Protein AF-A0A1Q6A6M7-F1 (afdb_monomer_lite)

Structure (mmCIF, N/CA/C/O backbone):
data_AF-A0A1Q6A6M7-F1
#
_entry.id   AF-A0A1Q6A6M7-F1
#
loop_
_atom_site.group_PDB
_atom_site.id
_atom_site.type_symbol
_atom_site.label_atom_id
_atom_site.label_alt_id
_atom_site.label_comp_id
_atom_site.label_asym_id
_atom_site.label_entity_id
_atom_site.label_seq_id
_atom_site.pdbx_PDB_ins_code
_atom_site.Cartn_x
_atom_site.Cartn_y
_atom_site.Cartn_z
_atom_site.occupancy
_atom_site.B_iso_or_equiv
_atom_site.auth_seq_id
_atom_site.auth_comp_id
_atom_site.auth_asym_id
_atom_site.auth_atom_id
_atom_site.pdbx_PDB_model_num
ATOM 1 N N . MET A 1 1 ? -4.239 9.695 -12.038 1.00 74.62 1 MET A N 1
ATOM 2 C CA . MET A 1 1 ? -4.486 8.823 -10.875 1.00 74.62 1 MET A CA 1
ATOM 3 C C . MET A 1 1 ? -3.591 9.296 -9.741 1.00 74.62 1 MET A C 1
ATOM 5 O O . MET A 1 1 ? -2.495 9.759 -10.038 1.00 74.62 1 MET A O 1
ATOM 9 N N . GLU A 1 2 ? -4.068 9.301 -8.498 1.00 89.81 2 GLU A N 1
ATOM 10 C CA . GLU A 1 2 ? -3.323 9.890 -7.377 1.00 89.81 2 GLU A CA 1
ATOM 11 C C . GLU A 1 2 ? -2.083 9.051 -7.018 1.00 89.81 2 GLU A C 1
ATOM 13 O O . GLU A 1 2 ? -2.087 7.821 -7.148 1.00 89.81 2 GLU A O 1
ATOM 18 N N . LYS A 1 3 ? -0.997 9.721 -6.612 1.00 95.06 3 LYS A N 1
ATOM 19 C CA . LYS A 1 3 ? 0.236 9.050 -6.185 1.00 95.06 3 LYS A CA 1
ATOM 20 C C . LYS A 1 3 ? 0.029 8.345 -4.850 1.00 95.06 3 LYS A C 1
ATOM 22 O O . LYS A 1 3 ? -0.650 8.872 -3.967 1.00 95.06 3 LYS A O 1
ATOM 27 N N . LEU A 1 4 ? 0.684 7.197 -4.671 1.00 95.25 4 LEU A N 1
ATOM 28 C CA . LEU A 1 4 ? 0.604 6.429 -3.427 1.00 95.25 4 LEU A CA 1
ATOM 29 C C . LEU A 1 4 ? 0.994 7.279 -2.207 1.00 95.25 4 LEU A C 1
ATOM 31 O O . LEU A 1 4 ? 0.305 7.260 -1.190 1.00 95.25 4 LEU A O 1
ATOM 35 N N . ASN A 1 5 ? 2.081 8.050 -2.297 1.00 94.12 5 ASN A N 1
ATOM 36 C CA . ASN A 1 5 ? 2.562 8.850 -1.171 1.00 94.12 5 ASN A CA 1
ATOM 37 C C . ASN A 1 5 ? 1.570 9.946 -0.753 1.00 94.12 5 ASN A C 1
ATOM 39 O O . ASN A 1 5 ? 1.378 10.148 0.442 1.00 94.12 5 ASN A O 1
ATOM 43 N N . THR A 1 6 ? 0.916 10.605 -1.713 1.00 94.50 6 THR A N 1
ATOM 44 C CA . THR A 1 6 ? -0.088 11.639 -1.435 1.00 94.50 6 THR A CA 1
ATOM 45 C C . THR A 1 6 ? -1.264 11.057 -0.658 1.00 94.50 6 THR A C 1
ATOM 47 O O . THR A 1 6 ? -1.695 11.645 0.328 1.00 94.50 6 THR A O 1
ATOM 50 N N . VAL A 1 7 ? -1.718 9.858 -1.025 1.00 94.31 7 VAL A N 1
ATOM 51 C CA . VAL A 1 7 ? -2.833 9.176 -0.349 1.00 94.31 7 VAL A CA 1
ATOM 52 C C . VAL A 1 7 ? -2.454 8.747 1.066 1.00 94.31 7 VAL A C 1
ATOM 54 O O . VAL A 1 7 ? -3.219 8.949 2.009 1.00 94.31 7 VAL A O 1
ATOM 57 N N . LEU A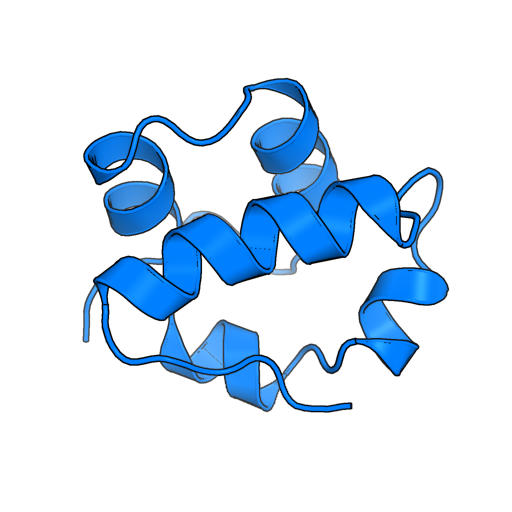 1 8 ? -1.247 8.204 1.238 1.00 94.81 8 LEU A N 1
ATOM 58 C CA . LEU A 1 8 ? -0.733 7.829 2.555 1.00 94.81 8 LEU A CA 1
ATOM 59 C C . LEU A 1 8 ? -0.616 9.043 3.488 1.00 94.81 8 LEU A C 1
ATOM 61 O O . LEU A 1 8 ? -0.961 8.943 4.663 1.00 94.81 8 LEU A O 1
ATOM 65 N N . GLU A 1 9 ? -0.157 10.187 2.977 1.00 93.25 9 GLU A N 1
ATOM 66 C CA . GLU A 1 9 ? -0.062 11.439 3.738 1.00 93.25 9 GLU A CA 1
ATOM 67 C C . GLU A 1 9 ? -1.448 12.003 4.072 1.00 93.25 9 GLU A C 1
ATOM 69 O O . GLU A 1 9 ? -1.717 12.319 5.233 1.00 93.25 9 GLU A O 1
ATOM 74 N N . LYS A 1 10 ? -2.351 12.051 3.085 1.00 94.94 10 LYS A N 1
ATOM 75 C CA . LYS A 1 10 ? -3.741 12.516 3.219 1.00 94.94 10 LYS A CA 1
ATOM 76 C C . LYS A 1 10 ? -4.498 11.782 4.328 1.00 94.94 10 LYS A C 1
ATOM 78 O O . LYS A 1 10 ? -5.230 12.413 5.085 1.00 94.94 10 LYS A O 1
ATOM 83 N N . HIS A 1 11 ? -4.294 10.470 4.459 1.00 94.25 11 HIS A N 1
ATOM 84 C CA . HIS A 1 11 ? -4.979 9.630 5.452 1.00 94.25 11 HIS A CA 1
ATOM 85 C C . HIS A 1 11 ? -4.190 9.368 6.733 1.00 94.25 11 HIS A C 1
ATOM 87 O O . HIS A 1 11 ? -4.643 8.586 7.573 1.00 94.25 11 HIS A O 1
ATOM 93 N N . GLY A 1 12 ? -3.033 10.014 6.902 1.00 92.38 12 GLY A N 1
ATOM 94 C CA . GLY A 1 12 ? -2.227 9.901 8.115 1.00 92.38 12 GLY A CA 1
ATOM 95 C C . GLY A 1 12 ? -1.672 8.496 8.348 1.00 92.38 12 GLY A C 1
ATOM 96 O O . GLY A 1 12 ? -1.669 8.014 9.482 1.00 92.38 12 GLY A O 1
ATOM 97 N N . ALA A 1 13 ? -1.218 7.822 7.288 1.00 93.25 13 ALA A N 1
ATOM 98 C CA . ALA A 1 13 ? -0.622 6.497 7.393 1.00 93.25 13 ALA A CA 1
ATOM 99 C C . ALA A 1 13 ? 0.575 6.500 8.358 1.00 93.25 13 ALA A C 1
ATOM 101 O O . ALA A 1 13 ? 1.395 7.421 8.384 1.00 93.25 13 ALA A O 1
ATOM 102 N N . GLU A 1 14 ? 0.707 5.433 9.148 1.00 93.25 14 GLU A N 1
ATOM 103 C CA . GLU A 1 14 ? 1.788 5.336 10.125 1.00 93.25 14 GLU A CA 1
ATOM 104 C C . GLU A 1 14 ? 3.159 5.428 9.453 1.00 93.25 14 GLU A C 1
ATOM 106 O O . GLU A 1 14 ? 3.463 4.694 8.511 1.00 93.25 14 GLU A O 1
ATOM 111 N N . TRP A 1 15 ? 4.041 6.253 10.021 1.00 92.56 15 TRP A N 1
ATOM 112 C CA . TRP A 1 15 ? 5.400 6.453 9.512 1.00 92.56 15 TRP A CA 1
ATOM 113 C C . TRP A 1 15 ? 6.157 5.139 9.268 1.00 92.56 15 TRP A C 1
ATOM 115 O O . TRP A 1 15 ? 6.868 4.989 8.277 1.00 92.56 15 TRP A O 1
ATOM 125 N N . LYS A 1 16 ? 5.955 4.143 10.139 1.00 91.88 16 LYS A N 1
ATOM 126 C CA . LYS A 1 16 ? 6.573 2.819 10.004 1.00 91.88 16 LYS A CA 1
ATOM 127 C C . LYS A 1 16 ? 6.106 2.074 8.745 1.00 91.88 16 LYS A C 1
ATOM 129 O O . LYS A 1 16 ? 6.910 1.380 8.132 1.00 91.88 16 LYS A O 1
ATOM 134 N N . ILE A 1 17 ? 4.838 2.218 8.352 1.00 92.25 17 ILE A N 1
ATOM 135 C CA . ILE A 1 17 ? 4.299 1.636 7.112 1.00 92.25 17 ILE A CA 1
ATOM 136 C C . ILE A 1 17 ? 4.921 2.338 5.913 1.00 92.25 17 ILE A C 1
ATOM 138 O O . ILE A 1 17 ? 5.450 1.666 5.035 1.00 92.25 17 ILE A O 1
ATOM 142 N N . ILE A 1 18 ? 4.955 3.673 5.929 1.00 94.06 18 ILE A N 1
ATOM 143 C CA . ILE A 1 18 ? 5.591 4.478 4.878 1.00 94.06 18 ILE A CA 1
ATOM 144 C C . ILE A 1 18 ? 7.057 4.063 4.687 1.00 94.06 18 ILE A C 1
ATOM 146 O O . ILE A 1 18 ? 7.507 3.883 3.559 1.00 94.06 18 ILE A O 1
ATOM 150 N N . MET A 1 19 ? 7.805 3.856 5.775 1.00 93.56 19 MET A N 1
ATOM 151 C CA . MET A 1 19 ? 9.184 3.365 5.697 1.00 93.56 19 MET A CA 1
ATOM 152 C C . MET A 1 19 ? 9.295 1.985 5.052 1.00 93.56 19 MET A C 1
ATOM 154 O O . MET A 1 19 ? 10.213 1.751 4.270 1.00 93.56 19 MET A O 1
ATOM 158 N N . PHE A 1 20 ? 8.399 1.059 5.392 1.00 9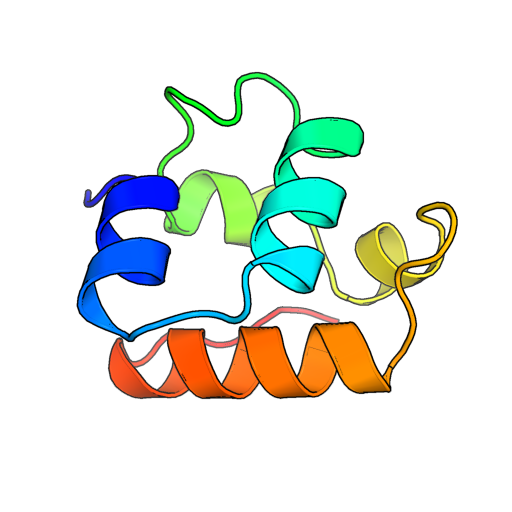3.19 20 PHE A N 1
ATOM 159 C CA . PHE A 1 20 ? 8.430 -0.268 4.793 1.00 93.19 20 PHE A CA 1
ATOM 160 C C . PHE A 1 20 ? 8.066 -0.240 3.313 1.00 93.19 20 PHE A C 1
ATOM 162 O O . PHE A 1 20 ? 8.713 -0.935 2.536 1.00 93.19 20 PHE A O 1
ATOM 169 N N . LEU A 1 21 ? 7.103 0.591 2.915 1.00 94.44 21 LEU A N 1
ATOM 170 C CA . LEU A 1 21 ? 6.769 0.789 1.507 1.00 94.44 21 LEU A CA 1
ATOM 171 C C . LEU A 1 21 ? 7.962 1.374 0.749 1.00 94.44 21 LEU A C 1
ATOM 173 O O . LEU A 1 21 ? 8.397 0.783 -0.228 1.00 94.44 21 LEU A O 1
ATOM 177 N N . LYS A 1 22 ? 8.600 2.432 1.263 1.00 94.38 22 LYS A N 1
ATOM 178 C CA . LYS A 1 22 ? 9.830 2.996 0.673 1.00 94.38 22 LYS A CA 1
ATOM 179 C C . LYS A 1 22 ? 10.958 1.977 0.488 1.00 94.38 22 LYS A C 1
ATOM 181 O O . LYS A 1 22 ? 11.775 2.139 -0.406 1.00 94.38 22 LYS A O 1
ATOM 186 N N . ALA A 1 23 ? 11.035 0.969 1.355 1.00 93.50 23 ALA A N 1
ATOM 187 C CA . ALA A 1 23 ? 12.091 -0.037 1.314 1.00 93.50 23 ALA A CA 1
ATOM 188 C C . ALA A 1 23 ? 11.815 -1.201 0.348 1.00 93.50 23 ALA A C 1
ATOM 190 O O . ALA A 1 23 ? 12.753 -1.928 0.031 1.00 93.50 23 ALA A O 1
ATOM 191 N N . ASN A 1 24 ? 10.561 -1.424 -0.059 1.00 93.94 24 ASN A N 1
ATOM 192 C CA . ASN A 1 24 ? 10.173 -2.600 -0.851 1.00 93.94 24 ASN A CA 1
ATOM 193 C C . ASN A 1 24 ? 9.431 -2.263 -2.154 1.00 93.94 24 ASN A C 1
ATOM 195 O O . ASN A 1 24 ? 9.249 -3.152 -2.980 1.00 93.94 24 ASN A O 1
ATOM 199 N N . VAL A 1 25 ? 8.978 -1.020 -2.321 1.00 94.31 25 VAL A N 1
ATOM 200 C CA . VAL A 1 25 ? 8.264 -0.549 -3.509 1.00 94.31 25 VAL A CA 1
ATOM 201 C C . VAL A 1 25 ? 9.242 0.126 -4.448 1.00 94.31 25 VAL A C 1
ATOM 203 O O . VAL A 1 25 ? 9.892 1.112 -4.087 1.00 94.31 25 V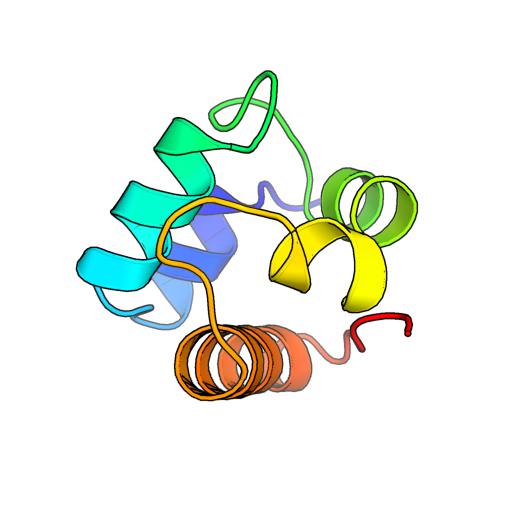AL A O 1
ATOM 206 N N . ASP A 1 26 ? 9.296 -0.380 -5.670 1.00 91.31 26 ASP A N 1
ATOM 207 C CA . ASP A 1 26 ? 10.081 0.217 -6.736 1.00 91.31 26 ASP A CA 1
ATOM 208 C C . ASP A 1 26 ? 9.455 1.558 -7.132 1.00 91.31 26 ASP A C 1
ATOM 210 O O . ASP A 1 26 ? 8.236 1.691 -7.225 1.00 91.31 26 ASP A O 1
ATOM 214 N N . ASN A 1 27 ? 10.288 2.581 -7.336 1.00 93.31 27 ASN A N 1
ATOM 21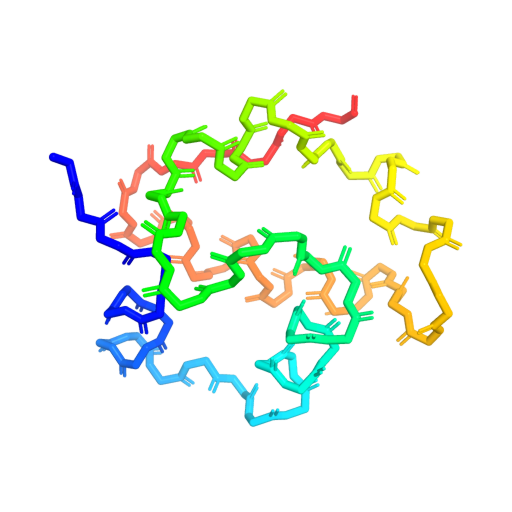5 C CA . ASN A 1 27 ? 9.841 3.930 -7.704 1.00 93.31 27 ASN A CA 1
ATOM 216 C C . ASN A 1 27 ? 8.754 4.514 -6.775 1.00 93.31 27 ASN A C 1
ATOM 218 O O . ASN A 1 27 ? 7.866 5.235 -7.227 1.00 93.31 27 ASN A O 1
ATOM 222 N N . TYR A 1 28 ? 8.841 4.261 -5.462 1.00 94.56 28 TYR A N 1
ATOM 223 C CA . TYR A 1 28 ? 7.871 4.722 -4.451 1.00 94.56 28 TYR A CA 1
ATOM 224 C C . TYR A 1 28 ? 7.408 6.191 -4.599 1.00 94.56 28 TYR A C 1
ATOM 226 O O . TYR A 1 28 ? 6.259 6.516 -4.313 1.00 94.56 28 TYR A O 1
ATOM 234 N N . HIS A 1 29 ? 8.294 7.102 -5.015 1.00 92.81 29 HIS A N 1
ATOM 235 C CA . HIS A 1 29 ? 7.985 8.534 -5.151 1.00 92.81 29 HIS A CA 1
ATOM 236 C C . HIS A 1 29 ? 7.135 8.888 -6.385 1.00 92.81 29 HIS A C 1
ATOM 238 O O . HIS A 1 29 ? 6.617 10.007 -6.503 1.00 92.81 29 HIS A O 1
ATOM 244 N N . GLU A 1 30 ? 7.012 7.954 -7.320 1.00 95.00 30 GLU A N 1
ATOM 245 C CA . GLU A 1 30 ? 6.368 8.160 -8.613 1.00 95.00 30 GLU A CA 1
ATOM 246 C C . GLU A 1 30 ? 5.170 7.239 -8.823 1.00 95.00 30 GLU A C 1
ATOM 248 O O . GLU A 1 30 ? 4.228 7.663 -9.488 1.00 95.00 30 GLU A O 1
ATOM 253 N N . ILE A 1 31 ? 5.166 6.058 -8.195 1.00 96.62 31 ILE A N 1
ATOM 254 C CA . ILE A 1 31 ? 4.098 5.069 -8.336 1.00 96.62 31 ILE A CA 1
ATOM 255 C C . ILE A 1 31 ? 2.726 5.626 -7.928 1.00 96.62 31 ILE A C 1
ATOM 257 O O . ILE A 1 31 ? 2.542 6.261 -6.878 1.00 96.62 31 ILE A O 1
ATOM 261 N N . THR A 1 32 ? 1.735 5.377 -8.775 1.00 95.56 32 THR A N 1
ATOM 262 C CA . THR A 1 32 ? 0.330 5.676 -8.494 1.00 95.56 32 THR A CA 1
ATOM 263 C C . THR A 1 32 ? -0.314 4.589 -7.643 1.00 95.56 32 THR A C 1
ATOM 265 O O . THR A 1 32 ? 0.207 3.482 -7.503 1.00 95.56 32 THR A O 1
ATOM 268 N N . MET A 1 33 ? -1.468 4.894 -7.046 1.00 92.75 33 MET A N 1
ATOM 269 C CA . MET A 1 33 ? -2.168 3.916 -6.214 1.00 92.75 33 MET A CA 1
ATOM 270 C C . MET A 1 33 ? -2.588 2.657 -6.990 1.00 92.75 33 MET A C 1
ATOM 272 O O . MET A 1 33 ? -2.366 1.561 -6.481 1.00 92.75 33 MET A O 1
ATOM 276 N N . ALA A 1 34 ? -3.144 2.768 -8.207 1.00 91.75 34 ALA A N 1
ATOM 277 C CA . ALA A 1 34 ? -3.530 1.550 -8.932 1.00 91.75 34 ALA A CA 1
ATOM 278 C C . ALA A 1 34 ? -2.321 0.768 -9.437 1.00 91.75 34 ALA A C 1
ATOM 280 O O . ALA A 1 34 ? -2.335 -0.447 -9.322 1.00 91.75 34 ALA A O 1
ATOM 281 N N . GLU A 1 35 ? -1.248 1.425 -9.897 1.00 94.38 35 GLU A N 1
ATOM 282 C CA . GLU A 1 35 ? -0.011 0.707 -10.249 1.00 94.38 35 GLU A CA 1
ATOM 283 C C . GLU A 1 35 ? 0.526 -0.087 -9.055 1.00 94.38 35 GLU A C 1
ATOM 285 O O . GLU A 1 35 ? 0.972 -1.223 -9.213 1.00 94.38 35 GLU A O 1
ATOM 290 N N . PHE A 1 36 ? 0.454 0.485 -7.849 1.00 95.06 36 PHE A N 1
ATOM 291 C CA . PHE A 1 36 ? 0.825 -0.218 -6.628 1.00 95.06 36 PHE A CA 1
ATOM 292 C C . PHE A 1 36 ? -0.069 -1.440 -6.376 1.00 95.06 36 PHE A C 1
ATOM 294 O O . PHE A 1 36 ? 0.450 -2.523 -6.111 1.00 95.06 36 PHE A O 1
ATOM 301 N N . ILE A 1 37 ? -1.392 -1.285 -6.468 1.00 92.56 37 ILE A N 1
ATOM 302 C CA . ILE A 1 37 ? -2.358 -2.372 -6.235 1.00 92.56 37 ILE A CA 1
ATOM 303 C C . ILE A 1 37 ? -2.202 -3.493 -7.275 1.00 92.56 37 ILE A C 1
ATOM 305 O O . ILE A 1 37 ? -2.234 -4.668 -6.909 1.00 92.56 37 ILE A O 1
ATOM 309 N N . ASP A 1 38 ? -1.960 -3.138 -8.537 1.00 92.94 38 ASP A N 1
ATOM 310 C CA . ASP A 1 38 ? -1.729 -4.086 -9.631 1.00 92.94 38 ASP A CA 1
ATOM 311 C C . ASP A 1 38 ? -0.398 -4.838 -9.472 1.00 92.94 38 ASP A C 1
ATOM 313 O O . ASP A 1 38 ? -0.293 -6.017 -9.815 1.00 92.94 38 ASP A O 1
ATOM 317 N N . SER A 1 39 ? 0.630 -4.175 -8.932 1.00 93.75 39 SER A N 1
ATOM 318 C CA . SER A 1 39 ? 1.985 -4.737 -8.825 1.00 93.75 39 SER A CA 1
ATOM 319 C C . SER A 1 39 ? 2.210 -5.549 -7.547 1.00 93.75 39 SER A C 1
ATOM 321 O O . SER A 1 39 ? 3.019 -6.482 -7.528 1.00 93.75 39 SER A O 1
ATOM 323 N N . TYR A 1 40 ? 1.523 -5.203 -6.456 1.00 93.94 40 TYR A N 1
ATOM 324 C CA . TYR A 1 40 ? 1.817 -5.726 -5.124 1.00 93.94 40 TYR A CA 1
ATOM 325 C C . TYR A 1 40 ? 0.572 -6.303 -4.453 1.00 93.94 40 TYR A C 1
ATOM 327 O O . TYR A 1 40 ? -0.145 -5.628 -3.721 1.00 93.94 40 TYR A O 1
ATOM 335 N N . SER A 1 41 ? 0.363 -7.608 -4.630 1.00 94.56 41 SER A N 1
ATOM 336 C CA . SER A 1 41 ? -0.655 -8.345 -3.878 1.00 94.56 41 SER A CA 1
ATOM 337 C C . SER A 1 41 ? -0.269 -8.507 -2.399 1.00 94.56 41 SER A C 1
ATOM 339 O O . SER A 1 41 ? 0.910 -8.430 -2.032 1.00 94.56 41 SER A O 1
ATOM 341 N N . VAL A 1 42 ? -1.241 -8.795 -1.529 1.00 94.38 42 VAL A N 1
ATOM 342 C CA . VAL A 1 42 ? -1.023 -9.125 -0.108 1.00 94.38 42 VAL A CA 1
ATOM 343 C C . VAL A 1 42 ? 0.013 -10.236 0.027 1.00 94.38 42 VAL A C 1
ATOM 345 O O . VAL A 1 42 ? 0.910 -10.150 0.866 1.00 94.38 42 VAL A O 1
ATOM 348 N N . ARG A 1 43 ? -0.055 -11.267 -0.822 1.00 94.38 43 ARG A N 1
ATOM 349 C CA . ARG A 1 43 ? 0.923 -12.357 -0.837 1.00 94.38 43 ARG A CA 1
ATOM 350 C C . ARG A 1 43 ? 2.339 -11.882 -1.154 1.00 94.38 43 ARG A C 1
ATOM 352 O O . ARG A 1 43 ? 3.284 -12.374 -0.533 1.00 94.38 43 ARG A O 1
ATOM 359 N N . THR A 1 44 ? 2.499 -10.956 -2.097 1.00 93.69 44 THR A N 1
ATOM 360 C CA . THR A 1 44 ? 3.798 -10.339 -2.405 1.00 93.69 44 THR A CA 1
ATOM 361 C C . THR A 1 44 ? 4.294 -9.526 -1.215 1.00 93.69 44 THR A C 1
ATOM 363 O O . THR A 1 44 ? 5.422 -9.721 -0.764 1.00 93.69 44 THR A O 1
ATOM 366 N N . MET A 1 45 ? 3.423 -8.702 -0.634 1.00 94.88 45 MET A N 1
ATOM 367 C CA . MET A 1 45 ? 3.738 -7.868 0.522 1.00 94.88 45 MET A CA 1
ATOM 368 C C . MET A 1 45 ? 4.145 -8.677 1.761 1.00 94.88 45 MET A C 1
ATOM 370 O O . MET A 1 45 ? 5.061 -8.286 2.475 1.00 94.88 45 MET A O 1
ATOM 374 N N . LEU A 1 46 ? 3.533 -9.840 2.007 1.00 94.38 46 LEU A N 1
ATOM 375 C CA . LEU A 1 46 ? 3.898 -10.726 3.124 1.00 94.38 46 LEU A CA 1
ATOM 376 C C . LEU A 1 46 ? 5.303 -11.330 3.003 1.00 94.38 46 LEU A C 1
ATOM 378 O O . LEU A 1 46 ? 5.850 -11.816 3.993 1.00 94.38 46 LEU A O 1
ATOM 382 N N . ARG A 1 47 ? 5.895 -11.326 1.803 1.00 94.25 47 ARG A N 1
ATOM 383 C CA . ARG A 1 47 ? 7.283 -11.762 1.591 1.00 94.25 47 ARG A CA 1
ATOM 384 C C . ARG A 1 47 ? 8.290 -10.658 1.900 1.00 94.25 47 ARG A C 1
ATOM 386 O O . ARG A 1 47 ? 9.483 -10.942 2.007 1.00 94.25 47 ARG A O 1
ATOM 393 N N . TRP A 1 48 ? 7.841 -9.414 2.049 1.00 94.50 48 TRP A N 1
ATOM 394 C CA . TRP A 1 48 ? 8.717 -8.298 2.358 1.00 94.50 48 TRP A CA 1
ATOM 395 C C . TRP A 1 48 ? 9.246 -8.369 3.781 1.00 94.5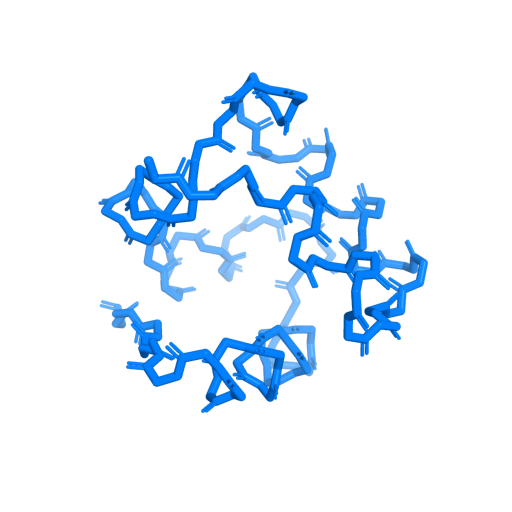0 48 TRP A C 1
ATOM 397 O O . TRP A 1 48 ? 8.569 -8.734 4.748 1.00 94.50 48 TRP A O 1
ATOM 407 N N . ARG A 1 49 ? 10.501 -7.956 3.935 1.00 86.44 49 ARG A N 1
ATOM 408 C CA . ARG A 1 49 ? 11.164 -7.973 5.233 1.00 86.44 49 ARG A CA 1
ATOM 409 C C . ARG A 1 49 ? 10.451 -7.010 6.186 1.00 86.44 49 ARG A C 1
ATOM 411 O O . ARG A 1 49 ? 10.414 -5.810 5.945 1.00 86.44 49 ARG A O 1
ATOM 418 N N . LYS A 1 50 ? 9.972 -7.537 7.322 1.00 83.25 50 LYS A N 1
ATOM 419 C CA . LYS A 1 50 ? 9.269 -6.793 8.392 1.00 83.25 50 LYS A CA 1
ATOM 420 C C . LYS A 1 50 ? 7.893 -6.225 7.995 1.00 83.25 50 LYS A C 1
ATOM 422 O O . LYS A 1 50 ? 7.358 -5.417 8.751 1.00 83.25 50 LYS A O 1
ATOM 427 N N . PHE A 1 51 ? 7.293 -6.685 6.895 1.00 90.12 51 PHE A N 1
ATOM 428 C CA . PHE A 1 51 ? 5.925 -6.332 6.512 1.00 90.12 51 PHE A CA 1
ATOM 429 C C . PHE A 1 51 ? 4.988 -7.517 6.771 1.00 90.12 51 PHE A C 1
ATOM 431 O O . PHE A 1 51 ? 4.971 -8.499 6.039 1.00 90.12 51 PHE A O 1
ATOM 438 N N . GLY A 1 52 ? 4.263 -7.470 7.889 1.00 92.06 52 GLY A N 1
ATOM 439 C CA . GLY A 1 52 ? 3.372 -8.557 8.309 1.00 92.06 52 GLY A CA 1
ATOM 440 C C . GLY A 1 52 ? 1.896 -8.198 8.174 1.00 92.06 52 GLY A C 1
ATOM 441 O O . GLY A 1 52 ? 1.552 -7.055 7.879 1.00 92.06 52 GLY A O 1
ATOM 442 N N . TYR A 1 53 ? 1.018 -9.147 8.509 1.00 93.31 53 TYR A N 1
ATOM 443 C CA . TYR A 1 53 ? -0.441 -8.967 8.473 1.00 93.31 53 TYR A CA 1
ATOM 444 C C . TYR A 1 53 ? -0.928 -7.692 9.171 1.00 93.31 53 TYR A C 1
ATOM 446 O O . TYR A 1 53 ? -1.798 -7.005 8.653 1.00 93.31 53 TYR A O 1
ATOM 454 N N . LYS A 1 54 ? -0.324 -7.315 10.306 1.00 93.00 54 LYS A N 1
ATOM 455 C CA . LYS A 1 54 ? -0.670 -6.068 11.008 1.00 93.00 54 LYS A CA 1
ATOM 456 C C . LYS A 1 54 ? -0.363 -4.812 10.181 1.00 93.00 54 LYS A C 1
ATOM 458 O O . LYS A 1 54 ? -1.111 -3.849 10.255 1.00 93.00 54 LYS A O 1
ATOM 463 N N . SER A 1 55 ? 0.735 -4.802 9.426 1.00 93.56 55 SER A N 1
ATOM 464 C CA . SER A 1 55 ? 1.079 -3.689 8.529 1.00 93.56 55 SER A CA 1
ATOM 465 C C . SER A 1 55 ? 0.151 -3.645 7.319 1.00 93.56 55 SER A C 1
ATOM 467 O O . SER A 1 55 ? -0.271 -2.564 6.931 1.00 93.56 55 SER A O 1
ATOM 469 N N . ILE A 1 56 ? -0.203 -4.813 6.779 1.00 94.50 56 ILE A N 1
ATOM 470 C CA . ILE A 1 56 ? -1.139 -4.941 5.657 1.00 94.50 56 ILE A CA 1
ATOM 471 C C . ILE A 1 56 ? -2.540 -4.481 6.056 1.00 94.50 56 ILE A C 1
ATOM 473 O O . ILE A 1 56 ? -3.132 -3.705 5.326 1.00 94.50 56 ILE A O 1
ATOM 477 N N . SER A 1 57 ? -3.038 -4.878 7.231 1.00 94.06 57 SER A N 1
ATOM 478 C CA . SER A 1 57 ? -4.343 -4.435 7.745 1.00 94.06 57 SER A CA 1
ATOM 479 C C . SER A 1 57 ? -4.425 -2.914 7.832 1.00 94.06 57 SER A C 1
ATOM 481 O O . SER A 1 57 ? -5.373 -2.316 7.349 1.00 94.06 57 SER A O 1
ATOM 483 N N . LYS A 1 58 ? -3.391 -2.272 8.380 1.00 93.44 58 LYS A N 1
ATOM 484 C CA . LYS A 1 58 ? -3.336 -0.809 8.481 1.00 93.44 58 LYS A CA 1
ATOM 485 C C . LYS A 1 58 ? -3.213 -0.117 7.124 1.00 93.44 58 LYS A C 1
ATOM 487 O O . LYS A 1 58 ? -3.684 1.001 6.967 1.00 93.44 58 LYS A O 1
ATOM 492 N N . LEU A 1 59 ? -2.545 -0.749 6.157 1.00 94.56 59 LEU A N 1
ATOM 493 C CA . LEU A 1 59 ? -2.508 -0.249 4.784 1.00 94.56 59 LEU A CA 1
ATOM 494 C C . LEU A 1 59 ? -3.883 -0.386 4.115 1.00 94.56 59 LEU A C 1
ATOM 496 O O . LEU A 1 59 ? -4.325 0.555 3.466 1.00 94.56 59 LEU A O 1
ATOM 500 N N . ALA A 1 60 ? -4.571 -1.512 4.322 1.00 93.31 60 ALA A N 1
ATOM 501 C CA . ALA A 1 60 ? -5.931 -1.736 3.839 1.00 93.31 60 ALA A CA 1
ATOM 502 C C . ALA A 1 60 ? -6.898 -0.688 4.404 1.00 93.31 60 ALA A C 1
ATOM 504 O O . ALA A 1 60 ? -7.602 -0.061 3.633 1.00 93.31 60 ALA A O 1
ATOM 505 N N . GLU A 1 61 ? -6.825 -0.378 5.703 1.00 93.88 61 GLU A N 1
ATOM 506 C CA . GLU A 1 61 ? -7.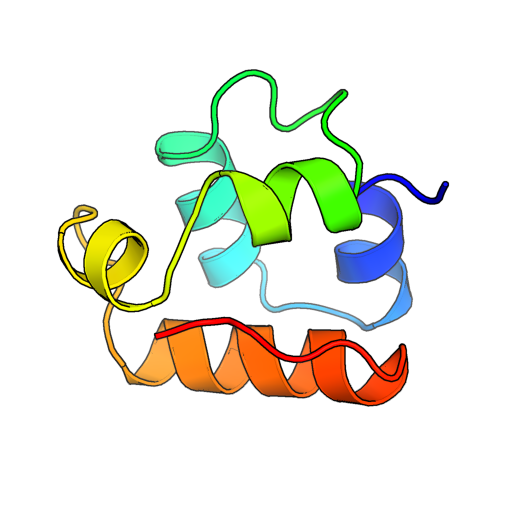628 0.688 6.327 1.00 93.88 61 GLU A CA 1
ATOM 507 C C . GLU A 1 61 ? -7.428 2.070 5.676 1.00 93.88 61 GLU A C 1
ATOM 509 O O . GLU A 1 61 ? -8.323 2.913 5.719 1.00 93.88 61 GLU A O 1
ATOM 514 N N . VAL A 1 62 ? -6.248 2.343 5.104 1.00 93.44 62 VAL A N 1
ATOM 515 C CA . VAL A 1 62 ? -6.005 3.578 4.341 1.00 93.44 62 VAL A CA 1
ATOM 516 C C . VAL A 1 62 ? -6.650 3.496 2.960 1.00 93.44 62 VAL A C 1
ATOM 518 O O . VAL A 1 62 ? -7.227 4.481 2.510 1.00 93.44 62 VAL A O 1
ATOM 521 N N . PHE A 1 63 ? -6.562 2.346 2.296 1.00 92.81 63 PHE A N 1
ATOM 522 C CA . PHE A 1 63 ? -7.087 2.156 0.942 1.00 92.81 63 PHE A CA 1
ATOM 523 C C . PHE A 1 63 ? -8.616 2.051 0.918 1.00 92.81 63 PHE A C 1
ATOM 525 O O . PHE A 1 63 ? -9.239 2.599 0.013 1.00 92.81 63 PHE A O 1
ATOM 532 N N . ASP A 1 64 ? -9.222 1.483 1.962 1.00 91.94 64 ASP A N 1
ATOM 533 C CA . ASP A 1 64 ? -10.674 1.419 2.142 1.00 91.94 64 ASP A CA 1
ATOM 534 C C . ASP A 1 64 ? -11.304 2.824 2.164 1.00 91.94 64 ASP A C 1
ATOM 536 O O . ASP A 1 64 ? -12.431 3.008 1.717 1.00 91.94 64 ASP A O 1
ATOM 540 N N . LYS A 1 65 ? -10.574 3.850 2.632 1.00 91.56 65 LYS A N 1
ATOM 541 C CA . LYS A 1 65 ? -11.039 5.254 2.620 1.00 91.56 65 LYS A CA 1
ATOM 542 C C . LYS A 1 65 ? -11.057 5.887 1.227 1.00 91.56 65 LYS A C 1
ATOM 544 O O . LYS A 1 65 ? -11.633 6.959 1.065 1.00 91.56 65 LYS A O 1
ATOM 549 N N . GLU A 1 66 ? -10.389 5.267 0.263 1.00 89.31 66 GLU A N 1
ATOM 550 C CA . GLU A 1 66 ? -10.366 5.669 -1.145 1.00 89.31 66 GLU A CA 1
ATOM 551 C C . GLU A 1 66 ? -11.173 4.687 -2.017 1.00 89.31 66 GLU A C 1
ATOM 553 O O . GLU A 1 66 ? -11.056 4.725 -3.238 1.00 89.31 66 GLU A O 1
ATOM 558 N N . ASP A 1 67 ? -11.978 3.806 -1.403 1.00 89.88 67 ASP A N 1
ATOM 559 C CA . ASP A 1 67 ? -12.745 2.740 -2.065 1.00 89.88 67 ASP A CA 1
ATOM 560 C C . ASP A 1 67 ? -11.872 1.749 -2.868 1.00 89.88 67 ASP A C 1
ATOM 562 O O . ASP A 1 67 ? -12.316 1.140 -3.845 1.00 89.88 67 ASP A O 1
ATOM 566 N N . PHE A 1 68 ? -10.620 1.549 -2.440 1.00 88.88 68 PHE A N 1
ATOM 567 C CA . PHE A 1 68 ? -9.699 0.576 -3.028 1.00 88.88 68 PHE A CA 1
ATOM 568 C C . PHE A 1 68 ? -9.472 -0.623 -2.112 1.00 88.88 68 PHE A C 1
ATOM 570 O O . PHE A 1 68 ? -9.256 -0.487 -0.912 1.00 88.88 68 PHE A O 1
ATOM 577 N N . SER A 1 69 ? -9.413 -1.814 -2.709 1.00 89.00 69 SER A N 1
ATOM 578 C CA . SER A 1 69 ? -9.119 -3.062 -2.002 1.00 89.00 69 SER A CA 1
ATOM 579 C C . SER A 1 69 ? -7.775 -3.643 -2.428 1.00 89.00 69 SER A C 1
ATOM 581 O O . SER A 1 69 ? -7.490 -3.739 -3.622 1.00 89.00 69 SER A O 1
ATOM 583 N N . LEU A 1 70 ? -6.987 -4.125 -1.468 1.00 88.50 70 LEU A N 1
ATOM 584 C CA . LEU A 1 70 ? -5.796 -4.921 -1.761 1.00 88.50 70 LEU A CA 1
ATOM 585 C C . LEU A 1 70 ? -6.185 -6.307 -2.291 1.00 88.50 70 LEU A C 1
ATOM 587 O O . LEU A 1 70 ? -6.993 -7.011 -1.685 1.00 88.50 70 LEU A O 1
ATOM 591 N N . HIS A 1 71 ? -5.561 -6.733 -3.387 1.00 88.56 71 HIS A N 1
ATOM 592 C CA . HIS A 1 71 ? -5.733 -8.083 -3.922 1.00 88.56 71 HIS A CA 1
ATOM 593 C C . HIS A 1 71 ? -4.868 -9.089 -3.161 1.00 88.56 71 HIS A C 1
ATOM 595 O O . HIS A 1 71 ? -3.742 -8.770 -2.775 1.00 88.56 71 HIS A O 1
ATOM 601 N N . TYR A 1 72 ? -5.380 -10.304 -2.941 1.00 80.50 72 TYR A N 1
ATOM 602 C CA . TYR A 1 72 ? -4.646 -11.346 -2.216 1.00 80.50 72 TYR A CA 1
ATOM 603 C C . TYR A 1 72 ? -3.496 -11.944 -3.036 1.00 80.50 72 TYR A C 1
ATOM 605 O O . TYR A 1 72 ? -3.772 -12.510 -4.113 1.00 80.50 72 TYR A O 1
#

Foldseek 3Di:
DAQPVVLCVVQVQDPVLVVQCVVQPDPNVPHHPVNCLVVAAPVNQCPGDPRHPVSVVSVQVSQVVVVDGRHD

Radius of gyration: 10.75 Å; chains: 1; bounding box: 25×25×22 Å

Sequence (72 aa):
MEKLNTVLEKHGAEWKIIMFLKANVDNYHEITMAEFIDSYSVRTMLRWRKFGYKSISKLAEVFDKEDFSLHY

Organism: NCBI:txid1302689

pLDDT: mean 92.54, std 3.4, range [74.62, 96.62]

Secondary structure (DSSP, 8-state):
--BHHHHHHHTT--HHHHHHHHHHSTTTTT-BHHHHHHH--HHHHTTSTT--HHHHHHHHHHHGGGT-----